Protein AF-A0A2S9GMG9-F1 (afdb_monomer_lite)

Structure (mmCIF, N/CA/C/O backbone):
data_AF-A0A2S9GMG9-F1
#
_entry.id   AF-A0A2S9GMG9-F1
#
loop_
_atom_site.group_PDB
_atom_site.id
_atom_site.type_symbol
_atom_site.label_atom_id
_atom_site.label_alt_id
_atom_site.label_comp_id
_atom_site.label_asym_id
_atom_site.label_entity_id
_atom_site.label_seq_id
_atom_site.pdbx_PDB_ins_code
_atom_site.Cartn_x
_atom_site.Cartn_y
_atom_site.Cartn_z
_atom_site.occupancy
_atom_site.B_iso_or_equiv
_atom_site.auth_seq_id
_atom_site.auth_comp_id
_atom_site.auth_asym_id
_atom_site.auth_atom_id
_atom_site.pdbx_PDB_model_num
ATOM 1 N N . TYR A 1 1 ? 6.007 -1.052 4.032 1.00 76.75 1 TYR A N 1
ATOM 2 C CA . TYR A 1 1 ? 5.522 -1.766 2.828 1.00 76.75 1 TYR A CA 1
ATOM 3 C C . TYR A 1 1 ? 6.222 -1.174 1.610 1.00 76.75 1 TYR A C 1
ATOM 5 O O . TYR A 1 1 ? 6.488 0.019 1.647 1.00 76.75 1 TYR A O 1
ATOM 13 N N . CYS A 1 2 ? 6.513 -1.947 0.553 1.00 76.19 2 CYS A N 1
ATOM 14 C CA . CYS A 1 2 ? 7.074 -1.379 -0.685 1.00 76.19 2 CYS A CA 1
ATOM 15 C C . CYS A 1 2 ? 6.075 -0.400 -1.332 1.00 76.19 2 CYS A C 1
ATOM 17 O O . CYS A 1 2 ? 4.886 -0.726 -1.458 1.00 76.19 2 CYS A O 1
ATOM 19 N N . ARG A 1 3 ? 6.549 0.776 -1.760 1.00 79.44 3 ARG A N 1
ATOM 20 C CA . ARG A 1 3 ? 5.736 1.838 -2.381 1.00 79.44 3 ARG A CA 1
ATOM 21 C C . ARG A 1 3 ? 5.720 1.796 -3.915 1.00 79.44 3 ARG A C 1
ATOM 23 O O . ARG A 1 3 ? 5.927 2.806 -4.575 1.00 79.44 3 ARG A O 1
ATOM 30 N N . VAL A 1 4 ? 5.489 0.606 -4.458 1.00 81.50 4 VAL A N 1
ATOM 31 C CA . VAL A 1 4 ? 5.387 0.342 -5.903 1.00 81.50 4 VAL A CA 1
ATOM 32 C C . VAL A 1 4 ? 3.929 0.347 -6.383 1.00 81.50 4 VAL A C 1
ATOM 34 O O . VAL A 1 4 ? 3.045 0.067 -5.571 1.00 81.50 4 VAL A O 1
ATOM 37 N N . PRO A 1 5 ? 3.640 0.568 -7.678 1.00 87.00 5 PRO A N 1
ATOM 38 C CA . PRO A 1 5 ? 2.276 0.539 -8.206 1.00 87.00 5 PRO A CA 1
ATOM 39 C C . PRO A 1 5 ? 1.492 -0.723 -7.805 1.00 87.00 5 PRO A C 1
ATOM 41 O O . PRO A 1 5 ? 2.055 -1.814 -7.619 1.00 87.00 5 PRO A O 1
ATOM 44 N N . GLN A 1 6 ? 0.177 -0.571 -7.614 1.00 87.88 6 GLN A N 1
ATOM 45 C CA . GLN A 1 6 ? -0.704 -1.680 -7.217 1.00 87.88 6 GLN A CA 1
ATOM 46 C C . GLN A 1 6 ? -0.778 -2.775 -8.293 1.00 87.88 6 GLN A C 1
ATOM 48 O O . GLN A 1 6 ? -0.898 -3.955 -7.960 1.00 87.88 6 GLN A O 1
ATOM 53 N N . ASP A 1 7 ? -0.638 -2.381 -9.553 1.00 87.44 7 ASP A N 1
ATOM 54 C CA . ASP A 1 7 ? -0.592 -3.196 -10.768 1.00 87.44 7 ASP A CA 1
ATOM 55 C C . ASP A 1 7 ? 0.839 -3.538 -11.225 1.00 87.44 7 ASP A C 1
ATOM 57 O O . ASP A 1 7 ? 1.029 -4.117 -12.292 1.00 87.44 7 ASP A O 1
ATOM 61 N N . GLY A 1 8 ? 1.855 -3.215 -10.416 1.00 83.44 8 GLY A N 1
ATOM 62 C CA . GLY A 1 8 ? 3.249 -3.487 -10.752 1.00 83.44 8 GLY A CA 1
ATOM 63 C C . GLY A 1 8 ? 3.524 -4.977 -10.988 1.00 83.44 8 GLY A C 1
ATOM 64 O O . GLY A 1 8 ? 2.962 -5.847 -10.319 1.00 83.44 8 GLY A O 1
ATOM 65 N N . ALA A 1 9 ? 4.459 -5.269 -11.897 1.00 82.56 9 ALA A N 1
ATOM 66 C CA . ALA A 1 9 ? 4.796 -6.633 -12.324 1.00 82.56 9 ALA A CA 1
ATOM 67 C C . ALA A 1 9 ? 5.274 -7.556 -11.183 1.00 82.56 9 ALA A C 1
ATOM 69 O O . ALA A 1 9 ? 5.193 -8.780 -11.288 1.00 82.56 9 ALA A O 1
ATOM 70 N N . PHE A 1 10 ? 5.762 -6.984 -10.078 1.00 73.94 10 PHE A N 1
ATOM 71 C CA . PHE A 1 10 ? 6.286 -7.724 -8.933 1.00 73.94 10 PHE A CA 1
ATOM 72 C C . PHE A 1 10 ? 5.403 -7.590 -7.694 1.00 73.94 10 PHE A C 1
ATOM 74 O O . PHE A 1 10 ? 4.768 -6.567 -7.427 1.00 73.94 10 PHE A O 1
ATOM 81 N N . ASN A 1 11 ? 5.446 -8.617 -6.843 1.00 69.31 11 ASN A N 1
ATOM 82 C CA . ASN A 1 11 ? 4.827 -8.592 -5.520 1.00 69.31 11 ASN A CA 1
ATOM 83 C C . ASN A 1 11 ? 3.315 -8.304 -5.560 1.00 69.31 11 ASN A C 1
ATOM 85 O O . ASN A 1 11 ? 2.819 -7.591 -4.692 1.00 69.31 11 ASN A O 1
ATOM 89 N N . VAL A 1 12 ? 2.573 -8.846 -6.532 1.00 66.31 12 VAL A N 1
ATOM 90 C CA . VAL A 1 12 ? 1.119 -8.625 -6.714 1.00 66.31 12 VAL A CA 1
ATOM 91 C C . VAL A 1 12 ? 0.265 -8.935 -5.466 1.00 66.31 12 VAL A C 1
ATOM 93 O O . VAL A 1 12 ? -0.843 -8.421 -5.335 1.00 66.31 12 VAL A O 1
ATOM 96 N N . ARG A 1 13 ? 0.805 -9.703 -4.503 1.00 71.38 13 ARG A N 1
ATOM 97 C CA . ARG A 1 13 ? 0.218 -10.011 -3.178 1.00 71.38 13 ARG A CA 1
ATOM 98 C C . ARG A 1 13 ? 0.788 -9.181 -2.012 1.00 71.38 13 ARG A C 1
ATOM 100 O O . ARG A 1 13 ? 0.676 -9.581 -0.859 1.00 71.38 13 ARG A O 1
ATOM 107 N N . GLY A 1 14 ? 1.470 -8.070 -2.276 1.00 84.62 14 GLY A N 1
ATOM 108 C CA . GLY A 1 14 ? 2.036 -7.237 -1.212 1.00 84.62 14 GLY A CA 1
ATOM 109 C C . GLY A 1 14 ? 0.979 -6.400 -0.487 1.00 84.62 14 GLY A C 1
ATOM 1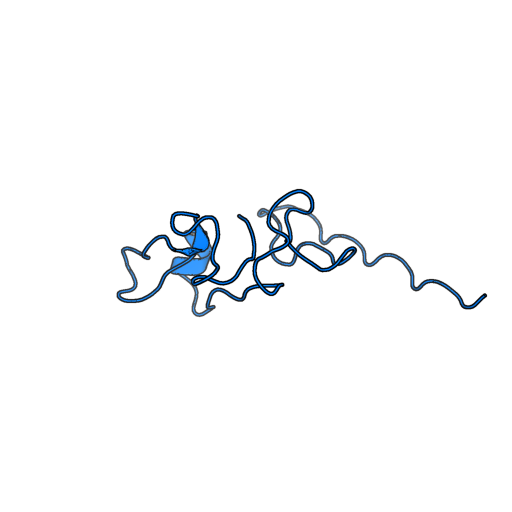10 O O . GLY A 1 14 ? -0.105 -6.162 -1.014 1.00 84.62 14 GLY A O 1
ATOM 111 N N . ALA A 1 15 ? 1.335 -5.890 0.697 1.00 89.75 15 ALA A N 1
ATOM 112 C CA . ALA A 1 15 ? 0.404 -5.219 1.612 1.00 89.75 15 ALA A CA 1
ATOM 113 C C . ALA A 1 15 ? -0.460 -4.121 0.963 1.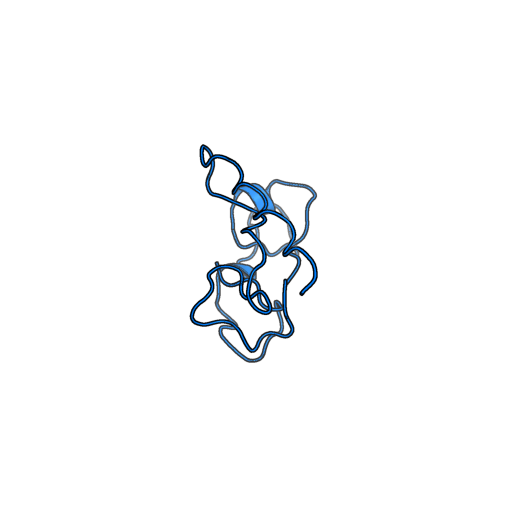00 89.75 15 ALA A C 1
ATOM 115 O O . ALA A 1 15 ? -1.630 -4.001 1.294 1.00 89.75 15 ALA A O 1
ATOM 116 N N . ARG A 1 16 ? 0.071 -3.362 -0.010 1.00 88.44 16 ARG A N 1
ATOM 117 C CA . ARG A 1 16 ? -0.676 -2.300 -0.714 1.00 88.44 16 ARG A CA 1
ATOM 118 C C . ARG A 1 16 ? -1.962 -2.766 -1.407 1.00 88.44 16 ARG A C 1
ATOM 120 O O . ARG A 1 16 ? -2.838 -1.941 -1.624 1.00 88.44 16 ARG A O 1
ATOM 127 N N . ASN A 1 17 ? -2.065 -4.059 -1.726 1.00 92.12 17 ASN A N 1
ATOM 128 C CA . ASN A 1 17 ? -3.204 -4.667 -2.411 1.00 92.12 17 ASN A CA 1
ATOM 129 C C . ASN A 1 17 ? -4.176 -5.378 -1.457 1.00 92.12 17 ASN A C 1
ATOM 131 O O . ASN A 1 17 ? -5.117 -6.020 -1.925 1.00 92.12 17 ASN A O 1
ATOM 135 N N . ILE A 1 18 ? -3.968 -5.286 -0.140 1.00 93.44 18 ILE A N 1
ATOM 136 C CA . ILE A 1 18 ? -4.886 -5.871 0.838 1.00 93.44 18 ILE A CA 1
ATOM 137 C C . ILE A 1 18 ? -6.215 -5.101 0.784 1.00 93.44 18 ILE A C 1
ATOM 139 O O . ILE A 1 18 ? -6.201 -3.870 0.887 1.00 93.44 18 ILE A O 1
ATOM 143 N N . PRO A 1 19 ? -7.358 -5.788 0.603 1.00 95.06 19 PRO A N 1
ATOM 144 C CA . PRO A 1 19 ? -8.662 -5.141 0.623 1.00 95.06 19 PRO A CA 1
ATOM 145 C C . PRO A 1 19 ? -8.968 -4.588 2.017 1.00 95.06 19 PRO A C 1
ATOM 147 O O . PRO A 1 19 ? -8.775 -5.263 3.029 1.00 95.06 19 PRO A O 1
ATOM 150 N N . CYS A 1 20 ? -9.480 -3.364 2.061 1.00 95.94 20 CYS A N 1
ATOM 151 C CA . CYS A 1 20 ? -9.962 -2.751 3.288 1.00 95.94 20 CYS A CA 1
ATOM 152 C C . CYS A 1 20 ? -11.336 -3.327 3.639 1.00 95.94 20 CYS A C 1
ATOM 154 O O . CYS A 1 20 ? -12.307 -3.104 2.922 1.00 95.94 20 CYS A O 1
ATOM 156 N N . VAL A 1 21 ? -11.422 -4.060 4.752 1.00 95.81 21 VAL A N 1
ATOM 157 C CA . VAL A 1 21 ? -12.637 -4.795 5.158 1.00 95.81 21 VAL A CA 1
ATOM 158 C C . VAL A 1 21 ? -13.851 -3.872 5.309 1.00 95.81 21 VAL A C 1
ATOM 160 O O . VAL A 1 21 ? -14.960 -4.244 4.941 1.00 95.81 21 VAL A O 1
ATOM 163 N N . THR A 1 22 ? -13.640 -2.661 5.821 1.00 94.88 22 THR A N 1
ATOM 164 C CA . THR A 1 22 ? -14.698 -1.682 6.110 1.00 94.88 22 THR A CA 1
ATOM 165 C C . THR A 1 22 ? -14.985 -0.715 4.960 1.00 94.88 22 THR A C 1
ATOM 167 O O . THR A 1 22 ? -15.948 0.041 5.039 1.00 94.88 22 THR A O 1
ATOM 170 N N . VAL A 1 23 ? -14.178 -0.724 3.891 1.00 95.62 23 VAL A N 1
ATOM 171 C CA . VAL A 1 23 ? -14.299 0.216 2.764 1.00 95.62 23 VAL A CA 1
ATOM 172 C C . VAL A 1 23 ? -14.267 -0.563 1.446 1.00 95.62 23 VAL A C 1
ATOM 174 O O . VAL A 1 23 ? -13.187 -0.791 0.888 1.00 95.62 23 VAL A O 1
ATOM 177 N N . PRO A 1 24 ? -15.437 -0.995 0.936 1.00 94.94 24 PRO A N 1
ATOM 178 C CA . PRO A 1 24 ? -15.528 -1.756 -0.304 1.00 94.94 24 PRO A CA 1
ATOM 179 C C . PRO A 1 24 ? -14.806 -1.068 -1.468 1.00 94.94 24 PRO A C 1
ATOM 181 O O . PRO A 1 24 ? -14.931 0.135 -1.677 1.00 94.94 24 PRO A O 1
ATOM 184 N N . GLY A 1 25 ? -14.027 -1.841 -2.224 1.00 92.75 25 GLY A N 1
ATOM 185 C CA . GLY A 1 25 ? -13.253 -1.346 -3.368 1.00 92.75 25 GLY A CA 1
ATOM 186 C C . GLY A 1 25 ? -11.925 -0.671 -3.009 1.00 92.75 25 GLY A C 1
ATOM 187 O O . GLY A 1 25 ? -11.066 -0.545 -3.881 1.00 92.75 25 GLY A O 1
ATOM 188 N N . LYS A 1 26 ? -11.692 -0.308 -1.742 1.00 94.88 26 LYS A N 1
ATOM 189 C CA . LYS A 1 26 ? -10.419 0.278 -1.314 1.00 94.88 26 LYS A CA 1
ATOM 190 C C . LYS A 1 26 ? -9.391 -0.805 -0.995 1.00 94.88 26 LYS A C 1
ATOM 192 O O . LYS A 1 26 ? -9.692 -1.818 -0.362 1.00 94.88 26 LYS A O 1
ATOM 197 N N . ARG A 1 27 ? -8.145 -0.565 -1.408 1.00 94.06 27 ARG A N 1
ATOM 198 C CA . ARG A 1 27 ? -6.973 -1.364 -1.032 1.00 94.06 27 ARG A CA 1
ATOM 199 C C . ARG A 1 27 ? -5.924 -0.464 -0.416 1.00 94.06 27 ARG A C 1
ATOM 201 O O . ARG A 1 27 ? -5.629 0.596 -0.971 1.00 94.06 27 ARG A O 1
ATOM 208 N N . ALA A 1 28 ? -5.371 -0.877 0.716 1.00 94.12 28 ALA A N 1
ATOM 209 C CA . ALA A 1 28 ? -4.372 -0.081 1.405 1.00 94.12 28 ALA A CA 1
ATOM 210 C C . ALA A 1 28 ? -3.377 -0.955 2.180 1.00 94.12 28 ALA A C 1
ATOM 212 O O . ALA A 1 28 ? -3.711 -2.046 2.635 1.00 94.12 28 ALA A O 1
ATOM 213 N N . PRO A 1 29 ? -2.146 -0.461 2.375 1.00 91.50 29 PRO A N 1
ATOM 214 C CA . PRO A 1 29 ? -1.090 -1.204 3.047 1.00 91.50 29 PRO A CA 1
ATOM 215 C C . PRO A 1 29 ? -1.154 -1.185 4.577 1.00 91.50 29 PRO A C 1
ATOM 217 O O . PRO A 1 29 ? -0.372 -1.893 5.212 1.00 91.50 29 PRO A O 1
ATOM 220 N N . THR A 1 30 ? -2.013 -0.360 5.178 1.00 91.19 30 THR A N 1
ATOM 221 C CA . THR A 1 30 ? -2.175 -0.252 6.635 1.00 91.19 30 THR A CA 1
ATOM 222 C C . THR A 1 30 ? -3.639 -0.019 6.999 1.00 91.19 30 THR A C 1
ATOM 224 O O . THR A 1 30 ? -4.378 0.605 6.236 1.00 91.19 30 THR A O 1
ATOM 227 N N . ALA A 1 31 ? -4.043 -0.453 8.197 1.00 92.88 31 ALA A N 1
ATOM 228 C CA . ALA A 1 31 ? -5.389 -0.204 8.722 1.00 92.88 31 ALA A CA 1
ATOM 229 C C . ALA A 1 31 ? -5.694 1.300 8.829 1.00 92.88 31 ALA A C 1
ATOM 231 O O . ALA A 1 31 ? -6.730 1.754 8.358 1.00 92.88 31 ALA A O 1
ATOM 232 N N . LYS A 1 32 ? -4.729 2.095 9.313 1.00 91.38 32 LYS A N 1
ATOM 233 C CA . LYS A 1 32 ? -4.852 3.560 9.383 1.00 91.38 32 LYS A CA 1
ATOM 234 C C . LYS A 1 32 ? -5.182 4.190 8.026 1.00 91.38 32 LYS A C 1
ATOM 236 O O . LYS A 1 32 ? -5.961 5.132 7.962 1.00 91.38 32 LYS A O 1
ATOM 241 N N . MET A 1 33 ? -4.586 3.689 6.944 1.00 92.62 33 MET A N 1
ATOM 242 C CA . MET A 1 33 ? -4.882 4.184 5.601 1.00 92.62 33 MET A CA 1
ATOM 243 C C . MET A 1 33 ? -6.213 3.644 5.071 1.00 92.62 33 MET A C 1
ATOM 245 O O . MET A 1 33 ? -6.901 4.342 4.335 1.00 92.62 33 MET A O 1
ATOM 249 N N . CYS A 1 34 ? -6.617 2.429 5.452 1.00 95.44 34 CYS A N 1
ATOM 250 C CA . CYS A 1 34 ? -7.967 1.947 5.161 1.00 95.44 34 CYS A CA 1
ATOM 251 C C . CYS A 1 34 ? -9.039 2.858 5.769 1.00 95.44 34 CYS A C 1
ATOM 253 O O . CYS A 1 34 ? -10.000 3.186 5.084 1.00 95.44 34 CYS A O 1
ATOM 255 N N . GLU A 1 35 ? -8.835 3.305 7.007 1.00 94.31 35 GLU A N 1
ATOM 256 C CA . GLU A 1 35 ? -9.778 4.137 7.764 1.00 94.31 35 GLU A CA 1
ATOM 257 C C . GLU A 1 35 ? -9.716 5.635 7.414 1.00 94.31 35 GLU A C 1
ATOM 259 O O . GLU A 1 35 ? -10.568 6.404 7.855 1.00 94.31 35 GLU A O 1
ATOM 264 N N . SER A 1 36 ? -8.735 6.073 6.618 1.00 93.44 36 SER A N 1
ATOM 265 C CA . SER A 1 36 ? -8.622 7.468 6.176 1.00 93.44 36 SER A CA 1
ATOM 266 C C . SER A 1 36 ? -9.326 7.725 4.836 1.00 93.44 36 SER A C 1
ATOM 268 O O . SER A 1 36 ? -9.688 6.802 4.106 1.00 93.44 36 SER A O 1
ATOM 270 N N . ALA A 1 37 ? -9.470 8.998 4.459 1.00 92.81 37 ALA A N 1
ATOM 271 C CA . ALA A 1 37 ? -9.897 9.389 3.111 1.00 92.81 37 ALA A CA 1
ATOM 272 C C . ALA A 1 37 ? -8.760 9.310 2.067 1.00 92.81 37 ALA A C 1
ATOM 274 O O . ALA A 1 37 ? -8.996 9.477 0.873 1.00 92.81 37 ALA A O 1
ATOM 275 N N . GLU A 1 38 ? -7.521 9.055 2.497 1.00 90.62 38 GLU A N 1
ATOM 276 C CA . GLU A 1 38 ? -6.348 9.031 1.619 1.00 90.62 38 GLU A CA 1
ATOM 277 C C . GLU A 1 38 ? -6.269 7.722 0.826 1.00 90.62 38 GLU A C 1
ATOM 279 O O . GLU A 1 38 ? -6.580 6.645 1.341 1.00 90.62 38 GLU A O 1
ATOM 284 N N . ASN A 1 39 ? -5.794 7.802 -0.417 1.00 89.44 39 ASN A N 1
ATOM 285 C CA . ASN A 1 39 ? -5.538 6.639 -1.264 1.00 89.44 39 ASN A CA 1
ATOM 286 C C . ASN A 1 39 ? -4.050 6.321 -1.336 1.00 89.44 39 ASN A C 1
ATOM 288 O O . ASN A 1 39 ? -3.199 7.191 -1.164 1.00 89.44 39 ASN A O 1
ATOM 292 N N . TYR A 1 40 ? -3.741 5.052 -1.592 1.00 88.50 40 TYR A N 1
ATOM 293 C CA . TYR A 1 40 ? -2.373 4.618 -1.823 1.00 88.50 40 TYR A CA 1
ATOM 294 C C . TYR A 1 40 ? -1.772 5.343 -3.033 1.00 88.50 40 TYR A C 1
ATOM 296 O O . TYR A 1 40 ? -2.337 5.288 -4.122 1.00 88.50 40 TYR A O 1
ATOM 304 N N . VAL A 1 41 ? -0.606 5.963 -2.846 1.00 87.00 41 VAL A N 1
ATOM 305 C CA . VAL A 1 41 ? 0.159 6.606 -3.919 1.00 87.00 41 VAL A CA 1
ATOM 306 C C . VAL A 1 41 ? 1.521 5.910 -4.029 1.00 87.00 41 VAL A C 1
ATOM 308 O O . VAL A 1 41 ? 2.251 5.858 -3.031 1.00 87.00 41 VAL A O 1
ATOM 311 N N . PRO A 1 42 ? 1.869 5.333 -5.195 1.00 82.38 42 PRO A N 1
ATOM 312 C CA . PRO A 1 42 ? 3.196 4.775 -5.417 1.00 82.38 42 PRO A CA 1
ATOM 313 C C . PRO A 1 42 ? 4.241 5.892 -5.527 1.00 82.38 42 PRO A C 1
ATOM 315 O O . PRO A 1 42 ? 3.925 7.014 -5.913 1.00 82.38 42 PRO A O 1
ATOM 318 N N . LEU A 1 43 ? 5.496 5.582 -5.204 1.00 76.25 43 LEU A N 1
ATOM 319 C CA . LEU A 1 43 ? 6.618 6.527 -5.297 1.00 76.25 43 LEU A CA 1
ATOM 320 C C . LEU A 1 43 ? 7.579 6.214 -6.452 1.00 76.25 43 LEU A C 1
ATOM 322 O O . LEU A 1 43 ? 8.563 6.926 -6.637 1.00 76.25 43 LEU A O 1
ATOM 326 N N . ASN A 1 44 ? 7.312 5.155 -7.220 1.00 69.75 44 ASN A N 1
ATOM 327 C CA . ASN A 1 44 ? 8.077 4.781 -8.406 1.00 69.75 44 ASN A CA 1
ATOM 328 C C . ASN A 1 44 ? 7.222 4.022 -9.435 1.00 69.75 44 ASN A C 1
ATOM 330 O O . ASN A 1 44 ? 6.026 3.816 -9.242 1.00 69.75 44 ASN A O 1
ATOM 334 N N . ASP A 1 45 ? 7.880 3.579 -10.503 1.00 76.25 45 ASP A N 1
ATOM 335 C CA . ASP A 1 45 ? 7.353 2.786 -11.620 1.00 76.25 45 ASP A CA 1
ATOM 336 C C . ASP A 1 45 ? 7.240 1.270 -11.345 1.00 76.25 45 ASP A C 1
ATOM 338 O O . ASP A 1 45 ? 6.685 0.525 -12.147 1.00 76.25 45 ASP A O 1
ATOM 342 N N . GLY A 1 46 ? 7.730 0.799 -10.198 1.00 73.81 46 GLY A N 1
ATOM 343 C CA . GLY A 1 46 ? 7.558 -0.565 -9.706 1.00 73.81 46 GLY A CA 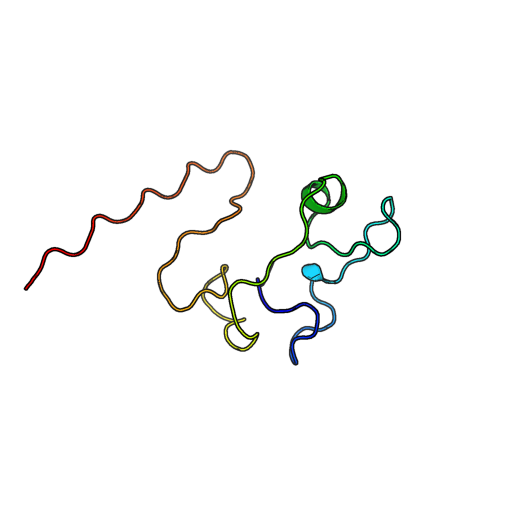1
ATOM 344 C C . GLY A 1 46 ? 8.794 -1.457 -9.702 1.00 73.81 46 GLY A C 1
ATOM 345 O O . GLY A 1 46 ? 8.725 -2.569 -9.168 1.00 73.81 46 GLY A O 1
ATOM 346 N N . TYR A 1 47 ? 9.932 -0.984 -10.211 1.00 73.38 47 TYR A N 1
ATOM 347 C CA . TYR A 1 47 ? 11.149 -1.799 -10.305 1.00 73.38 47 TYR A CA 1
ATOM 348 C C . TYR A 1 47 ? 12.080 -1.658 -9.093 1.00 73.38 47 TYR A C 1
ATOM 350 O O . TYR A 1 47 ? 12.822 -2.588 -8.776 1.00 73.38 47 TYR A O 1
ATOM 358 N N . ASN A 1 48 ? 11.974 -0.568 -8.327 1.00 69.12 48 ASN A N 1
ATOM 359 C CA . ASN A 1 48 ? 12.809 -0.324 -7.144 1.00 69.12 48 ASN A CA 1
ATOM 360 C C . ASN A 1 48 ? 12.142 -0.836 -5.857 1.00 69.12 48 ASN A C 1
ATOM 362 O O . ASN A 1 48 ? 11.793 -0.066 -4.975 1.00 69.12 48 ASN A O 1
ATOM 366 N N . TRP A 1 49 ? 11.897 -2.142 -5.745 1.00 58.19 49 TRP A N 1
ATOM 367 C CA . TRP A 1 49 ? 11.180 -2.742 -4.603 1.00 58.19 49 TRP A CA 1
ATOM 368 C C . TRP A 1 49 ? 12.090 -3.343 -3.519 1.00 58.19 49 TRP A C 1
ATOM 370 O O . TRP A 1 49 ? 11.591 -3.754 -2.468 1.00 58.19 49 TRP A O 1
ATOM 380 N N . LYS A 1 50 ? 13.402 -3.421 -3.778 1.00 51.62 50 LYS A N 1
ATOM 381 C CA . LYS A 1 50 ? 14.419 -4.040 -2.918 1.00 51.62 50 LYS A CA 1
ATOM 382 C C . LYS A 1 50 ? 15.479 -2.995 -2.559 1.00 51.62 50 LYS A C 1
ATOM 384 O O . LYS A 1 50 ? 15.966 -2.304 -3.445 1.00 51.62 50 LYS A O 1
ATOM 389 N N . GLY A 1 51 ? 15.845 -2.901 -1.281 1.00 62.66 51 GLY A N 1
ATOM 390 C CA . GLY A 1 51 ? 16.765 -1.872 -0.781 1.00 62.66 51 GLY A CA 1
ATOM 391 C C . GLY A 1 51 ? 16.018 -0.779 -0.021 1.00 62.66 51 GLY A C 1
ATOM 392 O O . GLY A 1 51 ? 15.536 -1.045 1.078 1.00 62.66 51 GLY A O 1
ATOM 393 N N . ASP A 1 52 ? 15.928 0.424 -0.597 1.00 58.03 52 ASP A N 1
ATOM 394 C CA . ASP A 1 52 ? 15.255 1.578 0.014 1.00 58.03 52 ASP A CA 1
ATOM 395 C C . ASP A 1 52 ? 13.795 1.230 0.393 1.00 58.03 52 ASP A C 1
ATOM 397 O O . ASP A 1 52 ? 12.987 0.922 -0.493 1.00 58.03 52 ASP A O 1
ATOM 401 N N . PRO A 1 53 ? 13.419 1.292 1.687 1.00 54.88 53 PRO A N 1
ATOM 402 C CA . PRO A 1 53 ? 12.050 1.058 2.145 1.00 54.88 53 PRO A CA 1
ATOM 403 C C . PRO A 1 53 ? 10.998 1.933 1.446 1.00 54.88 53 PRO A C 1
ATOM 405 O O . PRO A 1 53 ? 9.821 1.562 1.409 1.00 54.88 53 PRO A O 1
ATOM 408 N N . ASN A 1 54 ? 11.403 3.083 0.899 1.00 59.66 54 ASN A N 1
ATOM 409 C CA . ASN A 1 54 ? 10.532 4.004 0.177 1.00 59.66 54 ASN A CA 1
ATOM 410 C C . ASN A 1 54 ? 10.326 3.668 -1.279 1.00 59.66 54 ASN A C 1
ATOM 412 O O . ASN A 1 54 ? 9.421 4.241 -1.880 1.00 59.66 54 ASN A O 1
ATOM 416 N N . ALA A 1 55 ? 11.130 2.771 -1.848 1.00 56.75 55 ALA A N 1
ATOM 417 C CA . ALA A 1 55 ? 11.106 2.521 -3.276 1.00 56.75 55 ALA A CA 1
ATOM 418 C C . ALA A 1 55 ? 11.381 3.810 -4.098 1.00 56.75 55 ALA A C 1
ATOM 420 O O . ALA A 1 55 ? 11.103 3.854 -5.287 1.00 56.75 55 ALA A O 1
ATOM 421 N N . THR A 1 56 ? 11.902 4.882 -3.496 1.00 55.94 56 THR A N 1
ATOM 422 C CA . THR A 1 56 ? 12.159 6.155 -4.179 1.00 55.94 56 THR A CA 1
ATOM 423 C C . THR A 1 56 ? 13.428 6.077 -5.020 1.00 55.94 56 THR A C 1
ATOM 425 O O . THR A 1 56 ? 14.344 5.320 -4.696 1.00 55.94 56 THR A O 1
ATOM 428 N N . LEU A 1 57 ? 13.490 6.851 -6.108 1.00 49.66 57 LEU A N 1
ATOM 429 C CA . LEU A 1 57 ? 14.718 7.099 -6.871 1.00 49.66 57 LEU A CA 1
ATOM 430 C C . LEU A 1 57 ? 15.727 7.826 -5.957 1.00 49.66 57 LEU A C 1
ATOM 432 O O . LEU A 1 57 ? 15.817 9.045 -5.963 1.00 49.66 57 LEU A O 1
ATOM 436 N N . SER A 1 58 ? 16.421 7.059 -5.111 1.00 52.19 58 SER A N 1
ATOM 437 C CA . SER A 1 58 ? 17.595 7.409 -4.300 1.00 52.19 58 SER A CA 1
ATOM 438 C C . SER A 1 58 ? 17.580 8.791 -3.618 1.00 52.19 58 SER A C 1
ATOM 440 O O . SER A 1 58 ? 18.065 9.771 -4.179 1.00 52.19 58 SER A O 1
ATOM 442 N N . GLY A 1 59 ? 17.135 8.840 -2.353 1.00 50.38 59 GLY A N 1
ATOM 443 C CA . GLY A 1 59 ? 17.499 9.916 -1.409 1.00 50.38 59 GLY A CA 1
ATOM 444 C C . GLY A 1 59 ? 16.346 10.651 -0.718 1.00 50.38 59 GLY A C 1
ATOM 445 O O . GLY A 1 59 ? 16.595 11.496 0.140 1.00 50.38 59 GLY A O 1
ATOM 446 N N . GLN A 1 60 ? 15.091 10.348 -1.051 1.00 54.66 60 GLN A N 1
ATOM 447 C CA . GLN A 1 60 ? 13.931 11.004 -0.442 1.00 54.66 60 GLN A CA 1
ATOM 448 C C . GLN A 1 60 ? 13.548 10.361 0.902 1.00 54.66 60 GLN A C 1
ATOM 450 O O . GLN A 1 60 ? 13.590 9.142 1.078 1.00 54.66 60 GLN A O 1
ATOM 455 N N . ALA A 1 61 ? 13.161 11.203 1.865 1.00 57.09 61 ALA A N 1
ATOM 456 C CA . ALA A 1 61 ? 12.722 10.768 3.189 1.00 57.09 61 ALA A CA 1
ATOM 457 C C . ALA A 1 61 ? 11.442 9.922 3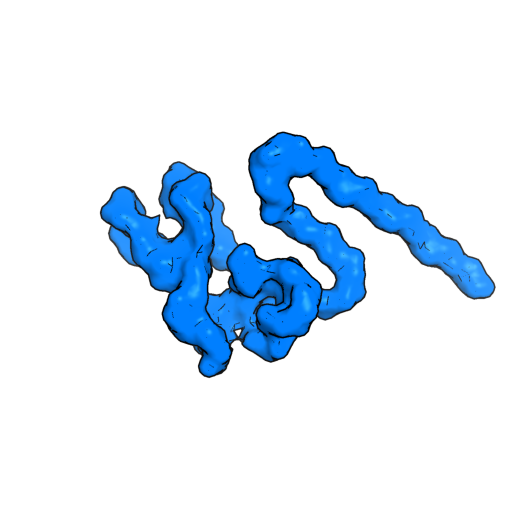.119 1.00 57.09 61 ALA A C 1
ATOM 459 O O . ALA A 1 61 ? 10.639 10.070 2.204 1.00 57.09 61 ALA A O 1
ATOM 460 N N . VAL A 1 62 ? 11.225 9.059 4.119 1.00 61.62 62 VAL A N 1
ATOM 461 C CA . VAL A 1 62 ? 10.034 8.198 4.207 1.00 61.62 62 VAL A CA 1
ATOM 462 C C . VAL A 1 62 ? 8.767 9.027 4.466 1.00 61.62 62 VAL A C 1
ATOM 464 O O . VAL A 1 62 ? 8.631 9.551 5.570 1.00 61.62 62 VAL A O 1
ATOM 467 N N . PRO A 1 63 ? 7.782 9.097 3.539 1.00 62.75 63 PRO A N 1
ATOM 468 C CA . PRO A 1 63 ? 6.612 9.969 3.723 1.00 62.75 63 PRO A CA 1
ATOM 469 C C . PRO A 1 63 ? 5.560 9.474 4.730 1.00 62.75 63 PRO A C 1
ATOM 471 O O . PRO A 1 63 ? 4.732 10.257 5.178 1.00 62.75 63 PRO A O 1
ATOM 474 N N . GLN A 1 64 ? 5.589 8.201 5.143 1.00 66.44 64 GLN A N 1
ATOM 475 C CA . GLN A 1 64 ? 4.835 7.756 6.329 1.00 66.44 64 GLN A CA 1
ATOM 476 C C . GLN A 1 64 ? 5.756 6.948 7.215 1.00 66.44 64 GLN A C 1
ATOM 478 O O . GLN A 1 64 ? 6.005 5.766 6.966 1.00 66.44 64 GLN A O 1
ATOM 483 N N . LEU A 1 65 ? 6.247 7.621 8.241 1.00 69.19 65 LEU A N 1
ATOM 484 C CA . LEU A 1 65 ? 6.971 6.996 9.323 1.00 69.19 65 LEU A CA 1
ATOM 485 C C . LEU A 1 65 ? 6.006 6.256 10.265 1.00 69.19 65 LEU A C 1
ATOM 487 O O . LEU A 1 65 ? 4.815 6.590 10.325 1.00 69.19 65 LEU A O 1
ATOM 491 N N . PRO A 1 66 ? 6.502 5.264 11.024 1.00 67.12 66 PRO A N 1
ATOM 492 C CA . PRO A 1 66 ? 5.764 4.713 12.150 1.00 67.12 66 PRO A CA 1
ATOM 493 C C . PRO A 1 66 ? 5.299 5.821 13.113 1.00 67.12 66 PRO A C 1
ATOM 495 O O . PRO A 1 66 ? 6.011 6.818 13.287 1.00 67.12 66 PRO A O 1
ATOM 498 N N . PRO A 1 67 ? 4.138 5.663 13.772 1.00 72.00 67 PRO A N 1
ATOM 499 C CA . PRO A 1 67 ? 3.709 6.581 14.823 1.00 72.00 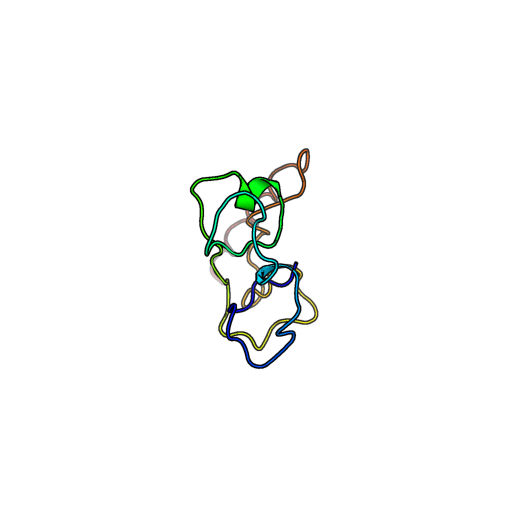67 PRO A CA 1
ATOM 500 C C . PRO A 1 67 ? 4.810 6.772 15.879 1.00 72.00 67 PRO A C 1
ATOM 502 O O . PRO A 1 67 ? 5.410 5.796 16.319 1.00 72.00 67 PRO A O 1
ATOM 505 N N . GLY A 1 68 ? 5.083 8.021 16.266 1.00 73.06 68 GLY A N 1
ATOM 506 C CA . GLY A 1 68 ? 6.126 8.355 17.248 1.00 73.06 68 GLY A CA 1
ATOM 507 C C . GLY A 1 68 ? 7.538 8.522 16.676 1.00 73.06 68 GLY A C 1
ATOM 508 O O . GLY A 1 68 ? 8.447 8.883 17.416 1.00 73.06 68 GLY A O 1
ATOM 509 N N . THR A 1 69 ? 7.735 8.315 15.372 1.00 68.88 69 THR A N 1
ATOM 510 C CA . THR A 1 69 ? 9.028 8.601 14.737 1.00 68.88 69 THR A CA 1
ATOM 511 C C . THR A 1 69 ? 9.141 10.105 14.460 1.00 68.88 69 THR A C 1
ATOM 513 O O . THR A 1 69 ? 8.248 10.654 13.806 1.00 68.88 69 THR A O 1
ATOM 516 N N . PRO A 1 70 ? 10.210 10.785 14.911 1.00 66.62 70 PRO A N 1
ATOM 517 C CA . PRO A 1 70 ? 10.470 12.171 14.531 1.00 66.62 70 PRO A CA 1
ATOM 518 C C . PRO A 1 70 ? 10.573 12.297 13.003 1.00 66.62 70 PRO A C 1
ATOM 520 O O . PRO A 1 70 ? 11.113 11.381 12.373 1.00 66.62 70 PRO A O 1
ATOM 523 N N . PRO A 1 71 ? 10.095 13.397 12.385 1.00 61.47 71 PRO A N 1
ATOM 524 C CA . PRO A 1 71 ? 10.312 13.635 10.963 1.00 61.47 71 PRO A CA 1
ATOM 525 C C . PRO A 1 71 ? 11.805 13.521 10.654 1.00 61.47 71 PRO A C 1
ATOM 527 O O . PRO A 1 71 ? 12.626 14.097 11.371 1.00 61.47 71 PRO A O 1
ATOM 530 N N . ALA A 1 72 ? 12.166 12.779 9.605 1.00 61.47 72 ALA A N 1
ATOM 531 C CA . ALA A 1 72 ? 13.544 12.778 9.138 1.00 61.47 72 ALA A CA 1
ATOM 532 C C . ALA A 1 72 ? 13.900 14.220 8.750 1.00 61.47 72 ALA A C 1
ATOM 534 O O . ALA A 1 72 ? 13.238 14.808 7.893 1.00 61.47 72 ALA A O 1
ATOM 535 N N . GLY A 1 73 ? 14.892 14.800 9.431 1.00 54.44 73 GLY A N 1
ATOM 536 C CA . GLY A 1 73 ? 15.391 16.130 9.107 1.00 54.44 73 GLY A CA 1
ATOM 537 C C . GLY A 1 73 ? 15.776 16.170 7.633 1.00 54.44 73 GLY A C 1
ATOM 538 O O . GLY A 1 73 ? 16.468 15.274 7.150 1.00 54.44 73 GLY A O 1
ATOM 539 N N . VAL A 1 74 ? 15.279 17.175 6.913 1.00 52.94 74 VAL A N 1
ATOM 540 C CA . VAL A 1 74 ? 15.663 17.425 5.522 1.00 52.94 74 VAL A CA 1
ATOM 541 C C . VAL A 1 74 ? 17.195 17.527 5.493 1.00 52.94 74 VAL A C 1
ATOM 543 O O . VAL A 1 74 ? 17.734 18.358 6.230 1.00 52.94 74 VAL A O 1
ATOM 546 N N . PRO A 1 75 ? 17.921 16.686 4.728 1.00 55.06 75 PRO A N 1
ATOM 547 C CA . PRO A 1 75 ? 19.358 16.868 4.590 1.00 55.06 75 PRO A CA 1
ATOM 548 C C . PRO A 1 75 ? 19.611 18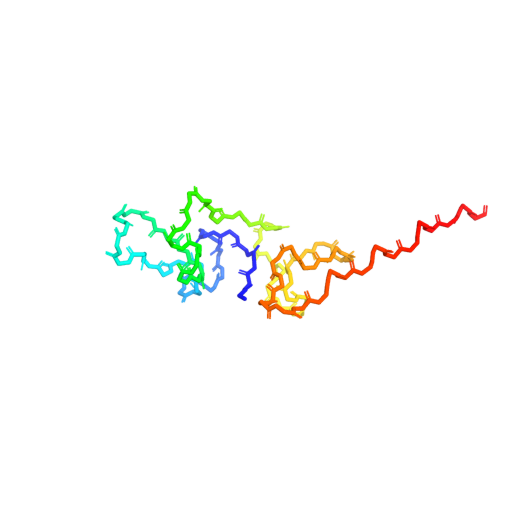.267 4.005 1.00 55.06 75 PRO A C 1
ATOM 550 O O . PRO A 1 75 ? 18.839 18.707 3.147 1.00 55.06 75 PRO A O 1
ATOM 553 N N . PRO A 1 76 ? 20.632 19.000 4.485 1.00 48.16 76 PRO A N 1
ATOM 554 C CA . PRO A 1 76 ? 20.890 20.352 4.009 1.00 48.16 76 PRO A CA 1
ATOM 555 C C . PRO A 1 76 ? 21.093 20.337 2.486 1.00 48.16 76 PRO A C 1
ATOM 557 O O . PRO A 1 76 ? 21.649 19.365 1.962 1.00 48.16 76 PRO A O 1
ATOM 560 N N . PRO A 1 77 ? 20.639 21.378 1.763 1.00 54.78 77 PRO A N 1
ATOM 561 C CA . PRO A 1 77 ? 20.859 21.461 0.327 1.00 54.78 77 PRO A CA 1
ATOM 562 C C . PRO A 1 77 ? 22.357 21.349 0.041 1.00 54.78 77 PRO A C 1
ATOM 564 O O . PRO A 1 77 ? 23.173 22.014 0.683 1.00 54.78 77 PRO A O 1
ATOM 567 N N . SER A 1 78 ? 22.716 20.483 -0.905 1.00 63.75 78 SER A N 1
ATOM 568 C CA . SER A 1 78 ? 24.079 20.376 -1.414 1.00 63.75 78 SER A CA 1
ATOM 569 C C . SER A 1 78 ? 24.473 21.741 -1.978 1.00 63.75 78 SER A C 1
ATOM 571 O O . SER A 1 78 ? 23.877 22.201 -2.952 1.00 63.75 78 SER A O 1
ATOM 573 N N . GLY A 1 79 ? 25.414 22.425 -1.323 1.00 56.34 79 GLY A N 1
ATOM 574 C CA . GLY A 1 79 ? 25.949 23.692 -1.818 1.00 56.34 79 GLY A CA 1
ATOM 575 C C . GLY A 1 79 ? 26.595 23.511 -3.200 1.00 56.34 79 GLY A C 1
ATOM 576 O O . GLY A 1 79 ? 27.063 22.409 -3.499 1.00 56.34 79 GLY A O 1
ATOM 577 N N . PRO A 1 80 ? 26.594 24.548 -4.058 1.00 59.12 80 PRO A N 1
ATOM 578 C CA . PRO A 1 80 ? 27.203 24.459 -5.381 1.00 59.12 80 PRO A CA 1
ATOM 579 C C . PRO A 1 80 ? 28.724 24.259 -5.281 1.00 59.12 80 PRO A C 1
ATOM 581 O O . PRO A 1 80 ? 29.351 24.720 -4.325 1.00 59.12 80 PRO A O 1
ATOM 584 N N . ALA A 1 81 ? 29.259 23.531 -6.267 1.00 52.62 81 ALA A N 1
ATOM 585 C CA . ALA A 1 81 ? 30.671 23.182 -6.433 1.00 52.62 81 ALA A CA 1
ATOM 586 C C . ALA A 1 81 ? 31.568 24.390 -6.742 1.00 52.62 81 ALA A C 1
ATOM 588 O O . ALA A 1 81 ? 31.069 25.348 -7.376 1.00 52.62 81 ALA A O 1
#

Sequence (81 aa):
YCRVPQDGAFNVRGARNIPCVTVPGKRAPTAKMCESAENYVPLNDGYNWKGDPNATLSGQAVPQLPPGTPPAGVPPPSGPA

Secondary structure (DSSP, 8-state):
-----TT-SS-TTSGGG-B-TTSTT-B-SSHHHHSSSPPP--SSSSS--SSSTT--SSS---SSPPTTPPPPPPPPP----

pLDDT: mean 75.08, std 15.47, range [48.16, 95.94]

Radius of gyration: 14.74 Å; chains: 1; bounding box: 46×34×30 Å

Foldseek 3Di:
DAQEDCPAPPDVVALQQCDLPVDPPAGHNDVVCSPDPDHRHGQDHRPQRPDPSNSHPPDDFDPDDDPPDDGDPDDPPDDDD